Protein AF-A0A9P0GEW2-F1 (afdb_monomer)

Sequence (147 aa):
MLKNEEKLWNDESDMYLINEVIAKWKELQTFSKKKVFEKIAHNISNTFGKTITGTQADSKWKYLVSKYKNFKKTIASTGTGTIKWKYYEILNDFLFNKPEIIAPAICSSSKGLLINKCDDEEASGSQTVNTNLAFSPLVSSMTRKKR

Solvent-accessible surface area (backbone atoms only — not comparable to full-atom values): 9875 Å² total; per-residue (Å²): 135,82,80,78,72,81,60,92,74,45,74,66,56,50,50,49,50,52,55,53,49,60,74,40,42,68,53,53,74,75,46,63,51,66,61,54,27,35,53,51,14,48,52,52,18,69,76,70,76,42,95,52,48,23,69,56,45,48,52,51,50,52,48,52,55,51,50,48,54,52,52,52,51,50,37,69,74,64,77,71,57,80,87,80,54,90,62,46,63,65,50,45,49,58,71,66,56,60,78,82,76,77,72,82,77,80,86,81,77,88,70,79,85,82,78,84,80,84,86,80,87,83,83,86,87,86,83,87,81,89,78,89,84,89,84,86,89,81,89,88,86,85,89,86,83,86,132

InterPro domains:
  IPR044822 Myb/SANT-like DNA-binding domain 4 [PF13837] (9-93)

Foldseek 3Di:
DDPPPPDLDDPVLLVLLLVLCLVCVVVCVVDDQQVSLQVSQVVSCVVVVHRGGSVNSVVSVVVVLVVLVVLVVVCVVVVDDDPPDPCNVVCCCSVVVPPDDPDPDDDPPPPDDDDDDDDDDDDDDDDDDDDDDDDDDDDDDDDDDDD

Organism: NCBI:txid3402493

Structure (mmCIF, N/CA/C/O backbone):
data_AF-A0A9P0GEW2-F1
#
_entry.id   AF-A0A9P0GEW2-F1
#
loop_
_atom_site.group_PDB
_atom_site.id
_atom_site.type_symbol
_atom_site.label_atom_id
_atom_site.label_alt_id
_atom_site.label_comp_id
_atom_site.label_asym_id
_atom_site.label_entity_id
_atom_site.label_seq_id
_atom_site.pdbx_PDB_ins_code
_atom_site.Cartn_x
_atom_site.Cartn_y
_atom_site.Cartn_z
_atom_site.occupancy
_atom_site.B_iso_or_equiv
_atom_site.auth_seq_id
_atom_site.auth_comp_id
_atom_site.auth_asym_id
_atom_site.auth_atom_id
_atom_site.pdbx_PDB_model_num
ATOM 1 N N . MET A 1 1 ? 14.601 -26.705 13.875 1.00 35.34 1 MET A N 1
ATOM 2 C CA . MET A 1 1 ? 13.241 -26.162 13.675 1.00 35.34 1 MET A CA 1
ATOM 3 C C . MET A 1 1 ? 13.354 -24.648 13.608 1.00 35.34 1 MET A C 1
ATOM 5 O O . MET A 1 1 ? 13.605 -24.025 14.632 1.00 35.34 1 MET A O 1
ATOM 9 N N . LEU A 1 2 ? 13.322 -24.069 12.406 1.00 41.47 2 LEU A N 1
ATOM 10 C CA . LEU A 1 2 ? 13.397 -22.617 12.237 1.00 41.47 2 LEU A CA 1
ATOM 11 C C . LEU A 1 2 ? 12.067 -22.022 12.697 1.00 41.47 2 LEU A C 1
ATOM 13 O O . LEU A 1 2 ? 11.009 -22.446 12.237 1.00 41.47 2 LEU A O 1
ATOM 17 N N . LYS A 1 3 ? 12.132 -21.090 13.648 1.00 43.81 3 LYS A N 1
ATOM 18 C CA . LYS A 1 3 ? 10.982 -20.301 14.079 1.00 43.81 3 LYS A CA 1
ATOM 19 C C . LYS A 1 3 ? 10.467 -19.570 12.841 1.00 43.81 3 LYS A C 1
ATOM 21 O O . LYS A 1 3 ? 11.162 -18.707 12.313 1.00 43.81 3 LYS A O 1
ATOM 26 N N . ASN A 1 4 ? 9.287 -19.953 12.364 1.00 52.88 4 ASN A N 1
ATOM 27 C CA . ASN A 1 4 ? 8.518 -19.128 11.447 1.00 52.88 4 ASN A CA 1
ATOM 28 C C . ASN A 1 4 ? 8.147 -17.871 12.230 1.00 52.88 4 ASN A C 1
ATOM 30 O O . ASN A 1 4 ? 7.134 -17.840 12.921 1.00 52.88 4 ASN A O 1
ATOM 34 N N . GLU A 1 5 ? 9.024 -16.872 12.209 1.00 56.09 5 GLU A N 1
ATOM 35 C CA . GLU A 1 5 ? 8.669 -15.535 12.651 1.00 56.09 5 GLU A CA 1
ATOM 36 C C . GLU A 1 5 ? 7.472 -15.114 11.803 1.00 56.09 5 GLU A C 1
ATOM 38 O O . GLU A 1 5 ? 7.575 -15.009 10.578 1.00 56.09 5 GLU A O 1
ATOM 43 N N . GLU A 1 6 ? 6.312 -14.964 12.442 1.00 66.00 6 GLU A N 1
ATOM 44 C CA . GLU A 1 6 ? 5.084 -14.551 11.781 1.00 66.00 6 GLU A CA 1
ATOM 45 C C . GLU A 1 6 ? 5.278 -13.143 11.233 1.00 66.00 6 GLU A C 1
ATOM 47 O O . GLU A 1 6 ? 5.057 -12.125 11.892 1.00 66.00 6 GLU A O 1
ATOM 52 N N . LYS A 1 7 ? 5.753 -13.070 9.992 1.00 77.94 7 LYS A N 1
ATOM 53 C CA . LYS A 1 7 ? 5.918 -11.807 9.305 1.00 77.94 7 LYS A CA 1
ATOM 54 C C . LYS A 1 7 ? 4.537 -11.166 9.215 1.00 77.94 7 LYS A C 1
ATOM 56 O O . LYS A 1 7 ? 3.591 -11.753 8.680 1.00 77.94 7 LYS A O 1
ATOM 61 N N . LEU A 1 8 ? 4.415 -9.945 9.739 1.00 82.62 8 LEU A N 1
ATOM 62 C CA . LEU A 1 8 ? 3.154 -9.193 9.723 1.00 82.62 8 LEU A CA 1
ATOM 63 C C . LEU A 1 8 ? 2.557 -9.160 8.307 1.00 82.62 8 LEU A C 1
ATOM 65 O O . LEU A 1 8 ? 1.367 -9.393 8.110 1.00 82.62 8 LEU A O 1
ATOM 69 N N . TRP A 1 9 ? 3.430 -8.985 7.316 1.00 89.25 9 TRP A N 1
ATOM 70 C CA . TRP A 1 9 ? 3.090 -8.961 5.903 1.00 89.25 9 TRP A CA 1
ATOM 71 C C . TRP A 1 9 ?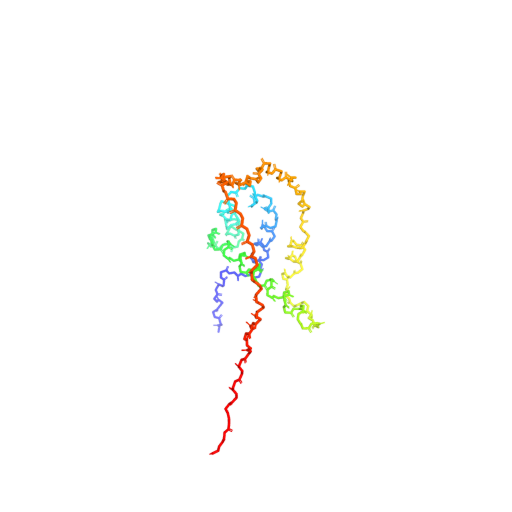 3.600 -10.210 5.187 1.00 89.25 9 TRP A C 1
ATOM 73 O O . TRP A 1 9 ? 4.811 -10.392 5.027 1.00 89.25 9 TRP A O 1
ATOM 83 N N . ASN A 1 10 ? 2.653 -11.015 4.720 1.00 91.88 10 ASN A N 1
ATOM 84 C CA . ASN A 1 10 ? 2.862 -12.118 3.795 1.00 91.88 10 ASN A CA 1
ATOM 85 C C . ASN A 1 10 ? 2.575 -11.673 2.364 1.00 91.88 10 ASN A C 1
ATOM 87 O O . ASN A 1 10 ? 1.961 -10.635 2.107 1.00 91.88 10 ASN A O 1
ATOM 91 N N . ASP A 1 11 ? 2.980 -12.518 1.431 1.00 92.00 11 ASP A N 1
ATOM 92 C CA . ASP A 1 11 ? 2.789 -12.293 0.009 1.00 92.00 11 ASP A CA 1
ATOM 93 C C . ASP A 1 11 ? 1.308 -12.172 -0.377 1.00 92.00 11 ASP A C 1
ATOM 95 O O . ASP A 1 11 ? 0.923 -11.265 -1.112 1.00 92.00 11 ASP A O 1
ATOM 99 N N . GLU A 1 12 ? 0.469 -13.024 0.203 1.00 92.62 12 GLU A N 1
ATOM 100 C CA . GLU A 1 12 ? -0.983 -13.001 0.020 1.00 92.62 12 GLU A CA 1
ATOM 101 C C . GLU A 1 12 ? -1.620 -11.746 0.624 1.00 92.62 12 GLU A C 1
ATOM 103 O O . GLU A 1 12 ? -2.449 -11.104 -0.016 1.00 92.62 12 GLU A O 1
ATOM 108 N N . SER A 1 13 ? -1.192 -11.335 1.824 1.00 93.19 13 SER A N 1
ATOM 109 C CA . SER A 1 13 ? -1.712 -10.117 2.459 1.00 93.19 13 SER A CA 1
ATOM 110 C C . SER A 1 13 ? -1.286 -8.845 1.724 1.00 93.19 13 SER A C 1
ATOM 112 O O . SER A 1 13 ? -2.052 -7.886 1.667 1.00 93.19 13 SER A O 1
ATOM 114 N N . ASP A 1 14 ? -0.087 -8.836 1.129 1.00 94.88 14 ASP A N 1
ATOM 115 C CA . ASP A 1 14 ? 0.386 -7.731 0.292 1.00 94.88 14 ASP A CA 1
ATOM 116 C C . ASP A 1 14 ? -0.446 -7.632 -0.993 1.00 94.88 14 ASP A C 1
ATOM 118 O O . ASP A 1 14 ? -0.875 -6.539 -1.358 1.00 94.88 14 ASP A O 1
ATOM 122 N N . MET A 1 15 ? -0.722 -8.764 -1.650 1.00 95.31 15 MET A N 1
ATOM 123 C CA . MET A 1 15 ? -1.609 -8.819 -2.819 1.00 95.31 15 MET A CA 1
ATOM 124 C C . MET A 1 15 ? -3.026 -8.368 -2.487 1.00 95.31 15 MET A C 1
ATOM 126 O O . MET A 1 15 ? -3.602 -7.558 -3.214 1.00 95.31 15 MET A O 1
ATOM 130 N N . TYR A 1 16 ? -3.575 -8.853 -1.373 1.00 96.00 16 TYR A N 1
ATOM 131 C CA . TYR A 1 16 ? -4.898 -8.457 -0.914 1.00 96.00 16 TYR A CA 1
ATOM 132 C C . TYR A 1 16 ? -4.958 -6.948 -0.663 1.00 96.00 16 TYR A C 1
ATOM 134 O O . TYR A 1 16 ? -5.874 -6.284 -1.142 1.00 96.00 16 TYR A O 1
ATOM 142 N N . LEU A 1 17 ? -3.955 -6.383 0.023 1.00 96.19 17 LEU A N 1
ATOM 143 C CA . LEU A 1 17 ? -3.856 -4.940 0.244 1.00 96.19 17 LEU A CA 1
ATOM 144 C C . LEU A 1 17 ? -3.857 -4.170 -1.083 1.00 96.19 17 LEU A C 1
ATOM 146 O O . LEU A 1 17 ? -4.586 -3.188 -1.204 1.00 96.19 17 LEU A O 1
ATOM 150 N N . ILE A 1 18 ? -3.059 -4.601 -2.065 1.00 96.31 18 ILE A N 1
ATOM 151 C CA . ILE A 1 18 ? -2.980 -3.945 -3.378 1.00 96.31 18 ILE A CA 1
ATOM 152 C C . ILE A 1 18 ? -4.352 -3.941 -4.053 1.00 96.31 18 ILE A C 1
ATOM 154 O O . ILE A 1 18 ? -4.851 -2.873 -4.402 1.00 96.31 18 ILE A O 1
ATOM 158 N N . ASN A 1 19 ? -4.983 -5.107 -4.185 1.00 95.81 19 ASN A N 1
ATOM 159 C CA . ASN A 1 19 ? -6.282 -5.233 -4.848 1.00 95.81 19 ASN A CA 1
ATOM 160 C C . ASN A 1 19 ? -7.356 -4.392 -4.158 1.00 95.81 19 ASN A C 1
ATOM 162 O O . ASN A 1 19 ? -8.166 -3.738 -4.812 1.00 95.81 19 ASN A O 1
ATOM 166 N N . GLU A 1 20 ? -7.331 -4.363 -2.830 1.00 95.56 20 GLU A N 1
ATOM 167 C CA . GLU A 1 20 ? -8.361 -3.697 -2.053 1.00 95.56 20 GLU A CA 1
ATOM 168 C C . GLU A 1 20 ? -8.206 -2.165 -2.052 1.00 95.56 20 GLU A C 1
ATOM 170 O O . GLU A 1 20 ? -9.195 -1.426 -2.058 1.00 95.56 20 GLU A O 1
ATOM 175 N N . VAL A 1 21 ? -6.966 -1.666 -2.128 1.00 95.50 21 VAL A N 1
ATOM 176 C CA . VAL A 1 21 ? -6.677 -0.245 -2.380 1.00 95.50 21 VAL A CA 1
ATOM 177 C C . VAL A 1 21 ? -7.111 0.163 -3.789 1.00 95.50 21 VAL A C 1
ATOM 179 O O . VAL A 1 21 ? -7.678 1.244 -3.956 1.00 95.50 21 VAL A O 1
ATOM 182 N N . ILE A 1 22 ? -6.877 -0.689 -4.792 1.00 93.69 22 ILE A N 1
ATOM 183 C CA . ILE A 1 22 ? -7.292 -0.441 -6.180 1.00 93.69 22 ILE A CA 1
ATOM 184 C C . ILE A 1 22 ? -8.820 -0.360 -6.273 1.00 93.69 22 ILE A C 1
ATOM 186 O O . ILE A 1 22 ? -9.350 0.609 -6.818 1.00 93.69 22 ILE A O 1
ATOM 190 N N . ALA A 1 23 ? -9.533 -1.319 -5.676 1.00 93.69 23 ALA A N 1
ATOM 191 C CA . ALA A 1 23 ? -10.995 -1.344 -5.657 1.00 93.69 23 ALA A CA 1
ATOM 192 C C . ALA A 1 23 ? -11.589 -0.083 -5.006 1.00 93.69 23 ALA A C 1
ATOM 194 O O . ALA A 1 23 ? -12.555 0.493 -5.508 1.00 93.69 23 ALA A O 1
ATOM 195 N N . LYS A 1 24 ? -10.970 0.397 -3.920 1.00 93.69 24 LYS A N 1
ATOM 196 C CA . LYS A 1 24 ? -11.405 1.594 -3.182 1.00 93.69 24 LYS A CA 1
ATOM 197 C C . LYS A 1 24 ? -10.711 2.878 -3.632 1.00 93.69 24 LYS A C 1
ATOM 199 O O . LYS A 1 24 ? -10.785 3.893 -2.939 1.00 93.69 24 LYS A O 1
ATOM 204 N N . TRP A 1 25 ? -10.058 2.889 -4.795 1.00 92.12 25 TRP A N 1
ATOM 205 C CA . TRP A 1 25 ? -9.291 4.055 -5.233 1.00 92.12 25 TRP A CA 1
ATOM 206 C C . TRP A 1 25 ? -10.150 5.309 -5.385 1.00 92.12 25 TRP A C 1
ATOM 208 O O . TRP A 1 25 ? -9.734 6.390 -4.973 1.00 92.12 25 TRP A O 1
ATOM 218 N N . LYS A 1 26 ? -11.372 5.166 -5.915 1.00 89.81 26 LYS A N 1
ATOM 219 C CA . LYS A 1 26 ? -12.330 6.277 -6.024 1.00 89.81 26 LYS A CA 1
ATOM 220 C C . LYS A 1 26 ? -12.675 6.845 -4.644 1.00 89.81 26 LYS A C 1
ATOM 222 O O . LYS A 1 26 ? -12.614 8.055 -4.459 1.00 89.81 26 LYS A O 1
ATOM 227 N N . GLU A 1 27 ? -12.926 5.975 -3.665 1.00 90.88 27 GLU A N 1
ATOM 228 C CA . GLU A 1 27 ? -13.187 6.378 -2.278 1.00 90.88 27 GLU A CA 1
ATOM 229 C C . GLU A 1 27 ? -11.981 7.091 -1.646 1.00 90.88 27 GLU A C 1
ATOM 231 O O . GLU A 1 27 ? -12.153 8.042 -0.890 1.00 90.88 27 GLU A O 1
ATOM 236 N N . LEU A 1 28 ? -10.753 6.678 -1.979 1.00 89.81 28 LEU A N 1
ATOM 237 C CA . LEU A 1 28 ? -9.525 7.343 -1.525 1.00 89.81 28 LEU A CA 1
ATOM 238 C C . LEU A 1 28 ? -9.338 8.753 -2.102 1.00 89.81 28 LEU A C 1
ATOM 240 O O . LEU A 1 28 ? -8.601 9.542 -1.504 1.00 89.81 28 LEU A O 1
ATOM 244 N N . GLN A 1 29 ? -9.957 9.063 -3.247 1.00 88.06 29 GLN A N 1
ATOM 245 C CA . GLN A 1 29 ? -9.944 10.411 -3.825 1.00 88.06 29 GLN A CA 1
ATOM 246 C C . GLN A 1 29 ? -11.041 11.304 -3.235 1.00 88.06 29 GLN A C 1
ATOM 248 O O . GLN A 1 29 ? -10.825 12.504 -3.088 1.00 88.06 29 GLN A O 1
ATOM 253 N N . THR A 1 30 ? -12.203 10.740 -2.896 1.00 89.94 30 THR A N 1
ATOM 254 C CA . THR A 1 30 ? -13.371 11.510 -2.439 1.00 89.94 30 THR A CA 1
ATOM 255 C C . THR A 1 30 ? -13.465 11.648 -0.919 1.00 89.94 30 THR A C 1
ATOM 257 O O . THR A 1 30 ? -13.969 12.654 -0.429 1.00 89.94 30 THR A O 1
ATOM 260 N N . PHE A 1 31 ? -13.000 10.655 -0.156 1.00 89.12 31 PHE A N 1
ATOM 261 C CA . PHE A 1 31 ? -13.140 10.598 1.302 1.00 89.12 31 PHE A CA 1
ATOM 262 C C . PHE A 1 31 ? -11.803 10.735 2.042 1.00 89.12 31 PHE A C 1
ATOM 264 O O . PHE A 1 31 ? -10.713 10.743 1.471 1.00 89.12 31 PHE A O 1
ATOM 271 N N . SER A 1 32 ? -11.883 10.820 3.374 1.00 91.81 32 SER A N 1
ATOM 272 C CA . SER A 1 32 ? -10.699 10.830 4.235 1.00 91.81 32 SER A CA 1
ATOM 273 C C . SER A 1 32 ? -9.925 9.515 4.122 1.00 91.81 32 SER A C 1
ATOM 275 O O . SER A 1 32 ? -10.410 8.461 4.542 1.00 91.81 32 SER A O 1
ATOM 277 N N . LYS A 1 33 ? -8.679 9.598 3.635 1.00 91.88 33 LYS A N 1
ATOM 278 C CA . LYS A 1 33 ? -7.755 8.458 3.490 1.00 91.88 33 LYS A CA 1
ATOM 279 C C . LYS A 1 33 ? -7.663 7.612 4.757 1.00 91.88 33 LYS A C 1
ATOM 281 O O . LYS A 1 33 ? -7.675 6.391 4.666 1.00 91.88 33 LYS A O 1
ATOM 286 N N . LYS A 1 34 ? -7.632 8.250 5.934 1.00 94.31 34 LYS A N 1
ATOM 287 C CA . LYS A 1 34 ? -7.561 7.561 7.231 1.00 94.31 34 LYS A CA 1
ATOM 288 C C . LYS A 1 34 ? -8.697 6.544 7.393 1.00 94.31 34 LYS A C 1
ATOM 290 O O . LYS A 1 34 ? -8.421 5.383 7.662 1.00 94.31 34 LYS A O 1
ATOM 295 N N . LYS A 1 35 ? -9.945 6.959 7.145 1.00 95.25 35 LYS A N 1
ATOM 296 C CA . LYS A 1 35 ? -11.128 6.092 7.277 1.00 95.25 35 LYS A CA 1
ATOM 297 C C . LYS A 1 35 ? -11.112 4.941 6.273 1.00 95.25 35 LYS A C 1
ATOM 299 O O . LYS A 1 35 ? -11.456 3.813 6.610 1.00 95.25 35 LYS A O 1
ATOM 304 N N . VAL A 1 36 ? -10.695 5.219 5.038 1.00 96.31 36 VAL A N 1
ATOM 305 C CA . VAL A 1 36 ? -10.624 4.184 3.998 1.00 96.31 36 VAL A CA 1
ATOM 306 C C . VAL A 1 36 ? -9.558 3.144 4.351 1.00 96.31 36 VAL A C 1
ATOM 308 O O . VAL A 1 36 ? -9.830 1.949 4.287 1.00 96.31 36 VAL A O 1
ATOM 311 N N . PHE A 1 37 ? -8.379 3.571 4.810 1.00 96.94 37 PHE A N 1
ATOM 312 C CA . PHE A 1 37 ? -7.330 2.648 5.247 1.00 96.94 37 PHE A CA 1
ATOM 313 C C . PHE A 1 37 ? -7.680 1.892 6.532 1.00 96.94 37 PHE A C 1
ATOM 315 O O . PHE A 1 37 ? -7.297 0.734 6.654 1.00 96.94 37 PHE A O 1
ATOM 322 N N . GLU A 1 38 ? -8.437 2.481 7.461 1.00 96.75 38 GLU A N 1
ATOM 323 C CA . GLU A 1 38 ? -8.995 1.756 8.614 1.00 96.75 38 GLU A CA 1
ATOM 324 C C . GLU A 1 38 ? -9.922 0.620 8.162 1.00 96.75 38 GLU A C 1
ATOM 326 O O . GLU A 1 38 ? -9.771 -0.511 8.620 1.00 96.75 38 GLU A O 1
ATOM 331 N N . LYS A 1 39 ? -10.813 0.882 7.198 1.00 96.25 39 LYS A N 1
ATOM 332 C CA . LYS A 1 39 ? -11.696 -0.143 6.617 1.00 96.25 39 LYS A CA 1
ATOM 333 C C . LYS A 1 39 ? -10.907 -1.247 5.906 1.00 96.25 39 LYS A C 1
ATOM 335 O O . LYS A 1 39 ? -11.199 -2.425 6.084 1.00 96.25 39 LYS A O 1
ATOM 340 N N . ILE A 1 40 ? -9.889 -0.880 5.125 1.00 96.50 40 ILE A N 1
ATOM 341 C CA . ILE A 1 40 ? -9.007 -1.846 4.450 1.00 96.50 40 ILE A CA 1
ATOM 342 C C . ILE A 1 40 ? -8.260 -2.703 5.479 1.00 96.50 40 ILE A C 1
ATOM 344 O O . ILE A 1 40 ? -8.217 -3.923 5.344 1.00 96.50 40 ILE A O 1
ATOM 348 N N . ALA A 1 41 ? -7.704 -2.087 6.521 1.00 96.38 41 ALA A N 1
ATOM 349 C CA . ALA A 1 41 ? -6.968 -2.793 7.562 1.00 96.38 41 ALA A CA 1
ATOM 350 C C . ALA A 1 41 ? -7.861 -3.751 8.360 1.00 96.38 41 ALA A C 1
ATOM 352 O O . ALA A 1 41 ? -7.445 -4.875 8.631 1.00 96.38 41 ALA A O 1
ATOM 353 N N . HIS A 1 42 ? -9.100 -3.353 8.663 1.00 96.44 42 HIS A N 1
ATOM 354 C CA . HIS A 1 42 ? -10.098 -4.231 9.274 1.00 96.44 42 HIS A CA 1
ATOM 355 C C . HIS A 1 42 ? -10.404 -5.447 8.386 1.00 96.44 42 HIS A C 1
ATOM 357 O O . HIS A 1 42 ? -10.394 -6.577 8.867 1.00 96.44 42 HIS A O 1
ATOM 363 N N . ASN A 1 43 ? -10.589 -5.241 7.077 1.00 95.81 43 ASN A N 1
ATOM 364 C CA . ASN A 1 43 ? -10.815 -6.344 6.141 1.00 95.81 43 ASN A CA 1
ATOM 365 C C . ASN A 1 43 ? -9.630 -7.320 6.119 1.00 95.81 43 ASN A C 1
ATOM 367 O O . ASN A 1 43 ? -9.831 -8.518 6.265 1.00 95.81 43 ASN A O 1
ATOM 371 N N . ILE A 1 44 ? -8.397 -6.817 5.994 1.00 94.62 44 ILE A N 1
ATOM 372 C CA . ILE A 1 44 ? -7.195 -7.668 6.003 1.00 94.62 44 ILE A CA 1
ATOM 373 C C . ILE A 1 44 ? -7.082 -8.423 7.332 1.00 94.62 44 ILE A C 1
ATOM 375 O O . ILE A 1 44 ? -6.764 -9.610 7.344 1.00 94.62 44 ILE A O 1
ATOM 379 N N . SER A 1 45 ? -7.364 -7.747 8.446 1.00 94.62 45 SER A N 1
ATOM 380 C CA . SER A 1 45 ? -7.290 -8.347 9.777 1.00 94.62 45 SER A CA 1
ATOM 381 C C . SER A 1 45 ? -8.233 -9.541 9.916 1.00 94.62 45 SER A C 1
ATOM 383 O O . SER A 1 45 ? -7.815 -10.605 10.369 1.00 94.62 45 SER A O 1
ATOM 385 N N . ASN A 1 46 ? -9.469 -9.397 9.431 1.00 94.94 46 ASN A N 1
ATOM 386 C CA . ASN A 1 46 ? -10.472 -10.459 9.457 1.00 94.94 46 ASN A CA 1
ATOM 387 C C . ASN A 1 46 ? -10.124 -11.623 8.523 1.00 94.94 46 ASN A C 1
ATOM 389 O O . ASN A 1 46 ? -10.344 -12.774 8.884 1.00 94.94 46 ASN A O 1
ATOM 393 N N . THR A 1 47 ? -9.568 -11.345 7.342 1.00 94.25 47 THR A N 1
ATOM 394 C CA . THR A 1 47 ? -9.240 -12.388 6.359 1.00 94.25 47 THR A CA 1
ATOM 395 C C . THR A 1 47 ? -8.029 -13.225 6.775 1.00 94.25 47 THR A C 1
ATOM 397 O O . THR A 1 47 ? -8.016 -14.432 6.561 1.00 94.25 47 THR A O 1
ATOM 400 N N . PHE A 1 48 ? -7.004 -12.598 7.361 1.00 91.44 48 PHE A N 1
ATOM 401 C CA . PHE A 1 48 ? -5.728 -13.259 7.672 1.00 91.44 48 PHE A CA 1
ATOM 402 C C . PHE A 1 48 ? -5.531 -13.563 9.164 1.00 91.44 48 PHE A C 1
ATOM 404 O O . PHE A 1 48 ? -4.483 -14.089 9.532 1.00 91.44 48 PHE A O 1
ATOM 411 N N . GLY A 1 49 ? -6.493 -13.211 10.024 1.00 90.56 49 GLY A N 1
ATOM 412 C CA . GLY A 1 49 ? -6.407 -13.427 11.472 1.00 90.56 49 GLY A CA 1
ATOM 413 C C . GLY A 1 49 ? -5.296 -12.621 12.156 1.00 90.56 49 GLY A C 1
ATOM 414 O O . GLY A 1 49 ? -4.767 -13.050 13.177 1.00 90.56 49 GLY A O 1
ATOM 415 N N . LYS A 1 50 ? -4.905 -11.472 11.587 1.00 88.00 50 LYS A N 1
ATOM 416 C CA . LYS A 1 50 ? -3.827 -10.605 12.102 1.00 88.00 50 LYS A CA 1
ATOM 417 C C . LYS A 1 50 ? -4.396 -9.286 12.596 1.00 88.00 50 LYS A C 1
ATOM 419 O O . LYS A 1 50 ? -5.366 -8.800 12.040 1.00 88.00 50 LYS A O 1
ATOM 424 N N . THR A 1 51 ? -3.745 -8.635 13.552 1.00 92.50 51 THR A N 1
ATOM 425 C CA . THR A 1 51 ? -4.143 -7.283 13.973 1.00 92.50 51 THR A CA 1
ATOM 426 C C . THR A 1 51 ? -3.369 -6.243 13.173 1.00 92.50 51 THR A C 1
ATOM 428 O O . THR A 1 51 ? -2.198 -5.988 13.453 1.00 92.50 51 THR A O 1
ATOM 431 N N . ILE A 1 52 ? -4.014 -5.642 12.170 1.00 93.56 52 ILE A N 1
ATOM 432 C CA . ILE A 1 52 ? -3.421 -4.587 11.339 1.00 93.56 52 ILE A CA 1
ATOM 433 C C . ILE A 1 52 ? -4.194 -3.285 11.530 1.00 93.56 52 ILE A C 1
ATOM 435 O O . ILE A 1 52 ? -5.420 -3.248 11.455 1.00 93.56 52 ILE A O 1
ATOM 439 N N . THR A 1 53 ? -3.472 -2.188 11.745 1.00 96.25 53 THR A N 1
ATOM 440 C CA . THR A 1 53 ? -4.063 -0.850 11.857 1.00 96.25 53 THR A CA 1
ATOM 441 C C . THR A 1 53 ? -4.095 -0.126 10.510 1.00 96.25 53 THR A C 1
ATOM 443 O O . THR A 1 53 ? -3.279 -0.376 9.618 1.00 96.25 53 THR A O 1
ATOM 446 N N . GLY A 1 54 ? -5.002 0.846 10.360 1.00 95.81 54 GLY A N 1
ATOM 447 C CA . GLY A 1 54 ? -5.081 1.666 9.143 1.00 95.81 54 GLY A CA 1
ATO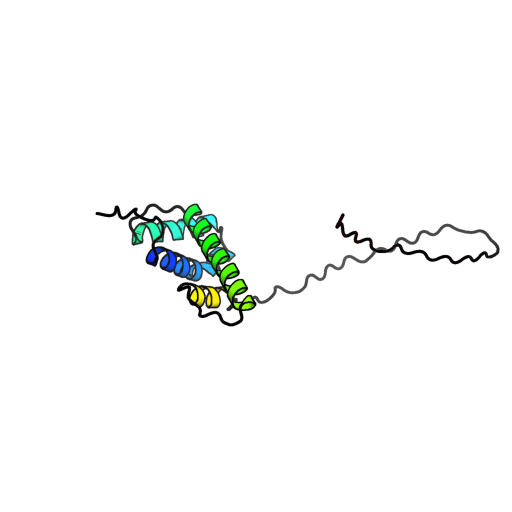M 448 C C . GLY A 1 54 ? -3.766 2.380 8.805 1.00 95.81 54 GLY A C 1
ATOM 449 O O . GLY A 1 54 ? -3.381 2.463 7.640 1.00 95.81 54 GLY A O 1
ATOM 450 N N . THR A 1 55 ? -3.015 2.828 9.815 1.00 96.25 55 THR A N 1
ATOM 451 C CA . THR A 1 55 ? -1.700 3.462 9.622 1.00 96.25 55 THR A CA 1
ATOM 452 C C . THR A 1 55 ? -0.641 2.485 9.111 1.00 96.25 55 THR A C 1
ATOM 454 O O . THR A 1 55 ? 0.196 2.869 8.290 1.00 96.25 55 THR A O 1
ATOM 457 N N . GLN A 1 56 ? -0.680 1.222 9.545 1.00 95.38 56 GLN A N 1
ATOM 458 C CA . GLN A 1 56 ? 0.202 0.172 9.034 1.00 95.38 56 GLN A CA 1
ATOM 459 C C . GLN A 1 56 ? -0.128 -0.163 7.576 1.00 95.38 56 GLN A C 1
ATOM 461 O O . GLN A 1 56 ? 0.790 -0.269 6.763 1.00 95.38 56 GLN A O 1
ATOM 466 N N . ALA A 1 57 ? -1.416 -0.259 7.228 1.00 96.31 57 ALA A N 1
ATOM 467 C CA . ALA A 1 57 ? -1.860 -0.486 5.853 1.00 96.31 57 ALA A CA 1
ATOM 468 C C . ALA A 1 57 ? -1.453 0.665 4.912 1.00 96.31 57 ALA A C 1
ATOM 470 O O . ALA A 1 57 ? -0.891 0.413 3.846 1.00 96.31 57 ALA A O 1
ATOM 471 N N . ASP A 1 58 ? -1.639 1.926 5.322 1.00 96.69 58 ASP A N 1
ATOM 472 C CA . ASP A 1 58 ? -1.204 3.100 4.546 1.00 96.69 58 ASP A CA 1
ATOM 473 C C . ASP A 1 58 ? 0.325 3.138 4.371 1.00 96.69 58 ASP A C 1
ATOM 475 O O . ASP A 1 58 ? 0.843 3.306 3.264 1.00 96.69 58 ASP A O 1
ATOM 479 N N . SER A 1 59 ? 1.078 2.908 5.450 1.00 96.50 59 SER A N 1
ATOM 480 C CA . SER A 1 59 ? 2.546 2.862 5.394 1.00 96.50 59 SER A CA 1
ATOM 481 C C . SER A 1 59 ? 3.038 1.759 4.459 1.00 96.50 59 SER A C 1
ATOM 483 O O . SER A 1 59 ? 3.957 1.971 3.661 1.00 96.50 59 SER A O 1
ATOM 485 N N . LYS A 1 60 ? 2.395 0.588 4.507 1.00 95.69 60 LYS A N 1
ATOM 486 C CA . LYS A 1 60 ? 2.715 -0.530 3.625 1.00 95.69 60 LYS A CA 1
ATOM 487 C C . LYS A 1 60 ? 2.396 -0.205 2.166 1.00 95.69 60 LYS A C 1
ATOM 489 O O . LYS A 1 60 ? 3.228 -0.467 1.298 1.00 95.69 60 LYS A O 1
ATOM 494 N N . TRP A 1 61 ? 1.252 0.420 1.894 1.00 96.38 61 TRP A N 1
ATOM 495 C CA . TRP A 1 61 ? 0.894 0.883 0.555 1.00 96.38 61 TRP A CA 1
ATOM 496 C C . TRP A 1 61 ? 1.924 1.879 0.002 1.00 96.38 61 TRP A C 1
ATOM 498 O O . TRP A 1 61 ? 2.438 1.699 -1.103 1.00 96.38 61 TRP A O 1
ATOM 508 N N . LYS A 1 62 ? 2.320 2.883 0.795 1.00 95.44 62 LYS A N 1
A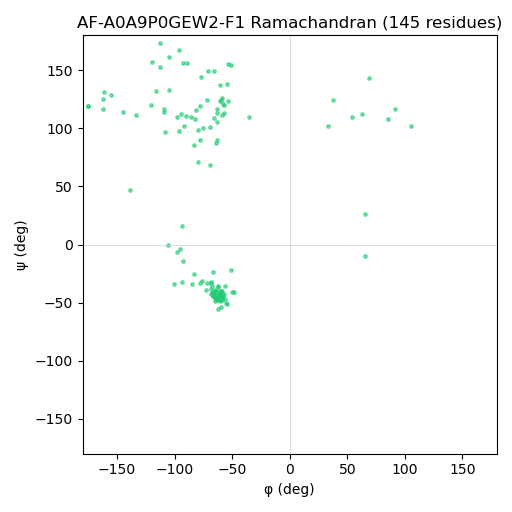TOM 509 C CA . LYS A 1 62 ? 3.375 3.845 0.428 1.00 95.44 62 LYS A CA 1
ATOM 510 C C . LYS A 1 62 ? 4.698 3.154 0.107 1.00 95.44 62 LYS A C 1
ATOM 512 O O . LYS A 1 62 ? 5.351 3.509 -0.876 1.00 95.44 62 LYS A O 1
ATOM 517 N N . TYR A 1 63 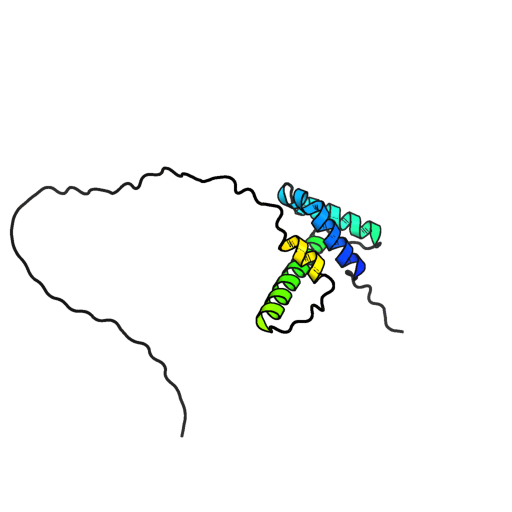? 5.080 2.155 0.903 1.00 95.69 63 TYR A N 1
ATOM 518 C CA . TYR A 1 63 ? 6.265 1.343 0.639 1.00 95.69 63 TYR A CA 1
ATOM 519 C C . TYR A 1 63 ? 6.167 0.611 -0.707 1.00 95.69 63 TYR A C 1
ATOM 521 O O . TYR A 1 63 ? 7.105 0.683 -1.500 1.00 95.69 63 TYR A O 1
ATOM 529 N N . LEU A 1 64 ? 5.036 -0.040 -0.999 1.00 95.38 64 LEU A N 1
ATOM 530 C CA . LEU A 1 64 ? 4.816 -0.756 -2.261 1.00 95.38 64 LEU A CA 1
ATOM 531 C C . LEU A 1 64 ? 4.900 0.188 -3.468 1.00 95.38 64 LEU A C 1
ATOM 533 O O . LEU A 1 64 ? 5.617 -0.100 -4.424 1.00 95.38 64 LEU A O 1
ATOM 537 N N . VAL A 1 65 ? 4.264 1.359 -3.393 1.00 94.62 65 VAL A N 1
ATOM 538 C CA . VAL A 1 65 ? 4.331 2.382 -4.449 1.00 94.62 65 VAL A CA 1
ATOM 539 C C . VAL A 1 65 ? 5.753 2.929 -4.622 1.00 94.62 65 VAL A C 1
ATOM 541 O O . VAL A 1 65 ? 6.208 3.147 -5.745 1.00 94.62 65 VAL A O 1
ATOM 544 N N . SER A 1 66 ? 6.485 3.155 -3.531 1.00 94.50 66 SER A N 1
ATOM 545 C CA . SER A 1 66 ? 7.879 3.611 -3.595 1.00 94.50 66 SER A CA 1
ATOM 546 C C . SER A 1 66 ? 8.786 2.556 -4.238 1.00 94.50 66 SER A C 1
ATOM 548 O O . SER A 1 66 ? 9.544 2.853 -5.164 1.00 94.50 66 SER A O 1
ATOM 550 N N . LYS A 1 67 ? 8.643 1.294 -3.817 1.00 93.38 67 LYS A N 1
ATOM 551 C CA . LYS A 1 67 ? 9.371 0.152 -4.379 1.00 93.38 67 LYS A CA 1
ATOM 552 C C . LYS A 1 67 ? 9.094 -0.008 -5.869 1.00 93.38 67 LYS A C 1
ATOM 554 O O . LYS A 1 67 ? 10.037 -0.170 -6.638 1.00 93.38 67 LYS A O 1
ATOM 559 N N . TYR A 1 68 ? 7.833 0.127 -6.274 1.00 93.31 68 TYR A N 1
ATOM 560 C CA . TYR A 1 68 ? 7.430 0.152 -7.674 1.00 93.31 68 TYR A CA 1
ATOM 561 C C . TYR A 1 68 ? 8.181 1.228 -8.472 1.00 93.31 68 TYR A C 1
ATOM 563 O O . TYR A 1 68 ? 8.787 0.930 -9.501 1.00 93.31 68 TYR A O 1
ATOM 571 N N . LYS A 1 69 ? 8.198 2.476 -7.982 1.00 91.75 69 LYS A N 1
ATOM 572 C CA . LYS A 1 69 ? 8.875 3.594 -8.660 1.00 91.75 69 LYS A CA 1
ATOM 573 C C . LYS A 1 69 ? 10.370 3.338 -8.821 1.00 91.75 69 LYS A C 1
ATOM 575 O O . LYS A 1 69 ? 10.919 3.602 -9.887 1.00 91.75 69 LYS A O 1
ATOM 580 N N . ASN A 1 70 ? 11.020 2.815 -7.783 1.00 90.38 70 ASN A N 1
ATOM 581 C CA . ASN A 1 70 ? 12.439 2.470 -7.837 1.00 90.38 70 ASN A CA 1
ATOM 582 C C . ASN A 1 70 ? 12.696 1.354 -8.849 1.00 90.38 70 ASN A C 1
ATOM 584 O O . ASN A 1 70 ? 13.573 1.491 -9.693 1.00 90.38 70 ASN A O 1
ATOM 588 N N . PHE A 1 71 ? 11.876 0.303 -8.829 1.00 88.62 71 PHE A N 1
ATOM 589 C CA . PHE A 1 71 ? 11.994 -0.808 -9.768 1.00 88.62 71 PHE A CA 1
ATOM 590 C C . PHE A 1 71 ? 11.811 -0.349 -11.222 1.00 88.62 71 PHE A C 1
ATOM 592 O O . PHE A 1 71 ? 12.609 -0.703 -12.086 1.00 88.62 71 PHE A O 1
ATOM 599 N N . LYS A 1 72 ? 10.825 0.521 -11.487 1.00 88.81 72 LYS A N 1
ATOM 600 C CA . LYS A 1 72 ? 10.608 1.124 -12.811 1.00 88.81 72 LYS A CA 1
ATOM 601 C C . LYS A 1 72 ? 11.814 1.941 -13.281 1.00 88.81 72 LYS A C 1
ATOM 603 O O . LYS A 1 72 ? 12.209 1.816 -14.436 1.00 88.81 72 LYS A O 1
ATOM 608 N N . LYS A 1 73 ? 12.416 2.744 -12.395 1.00 88.69 73 LYS A N 1
ATOM 609 C CA . LYS A 1 73 ? 13.637 3.507 -12.704 1.00 88.69 73 LYS A CA 1
ATOM 610 C C . LYS A 1 73 ? 14.801 2.586 -13.063 1.00 88.69 73 LYS A C 1
ATOM 612 O O . LYS A 1 73 ? 15.472 2.840 -14.053 1.00 88.69 73 LYS A O 1
ATOM 617 N N . THR A 1 74 ? 15.007 1.515 -12.297 1.00 86.69 74 THR A N 1
ATOM 618 C CA . THR A 1 74 ? 16.078 0.544 -12.560 1.00 86.69 74 THR A CA 1
ATOM 619 C C . THR A 1 74 ? 15.888 -0.163 -13.902 1.00 86.69 74 THR A C 1
ATOM 621 O O . THR A 1 74 ? 16.839 -0.272 -14.670 1.00 86.69 74 THR A O 1
ATOM 624 N N . ILE A 1 75 ? 14.663 -0.592 -14.230 1.00 85.94 75 ILE A N 1
ATOM 625 C CA . ILE A 1 75 ? 14.366 -1.184 -15.546 1.00 85.94 75 ILE A CA 1
ATOM 626 C C . ILE A 1 75 ? 14.691 -0.190 -16.666 1.00 85.94 75 ILE A C 1
ATOM 628 O O . ILE A 1 75 ? 15.368 -0.556 -17.625 1.00 85.94 75 ILE A O 1
ATOM 632 N N . ALA A 1 76 ? 14.261 1.068 -16.522 1.00 85.19 76 ALA A N 1
ATOM 633 C CA . ALA A 1 76 ? 14.518 2.109 -17.513 1.00 85.19 76 ALA A CA 1
ATOM 634 C C . ALA A 1 76 ? 16.019 2.403 -17.694 1.00 85.19 76 ALA A C 1
ATOM 636 O O . ALA A 1 76 ? 16.452 2.647 -18.814 1.00 85.19 76 ALA A O 1
ATOM 637 N N . SER A 1 77 ? 16.822 2.355 -16.623 1.00 85.50 77 SER A N 1
ATOM 638 C CA . SER A 1 77 ? 18.266 2.621 -16.697 1.00 85.50 77 SER A CA 1
ATOM 639 C C . SER A 1 77 ? 19.089 1.460 -17.252 1.00 85.50 77 SER A C 1
ATOM 641 O O . SER A 1 77 ? 20.119 1.687 -17.875 1.00 85.50 77 SER A O 1
ATOM 643 N N . THR A 1 78 ? 18.686 0.215 -16.987 1.00 81.81 78 THR A N 1
ATOM 644 C CA . THR A 1 78 ? 19.501 -0.972 -17.301 1.00 81.81 78 THR A CA 1
ATOM 645 C C . THR A 1 78 ? 19.181 -1.558 -18.683 1.00 81.81 78 THR A C 1
ATOM 647 O O . THR A 1 78 ? 19.936 -2.390 -19.178 1.00 81.81 78 THR A O 1
ATOM 650 N N . GLY A 1 79 ? 18.071 -1.159 -19.320 1.00 69.38 79 GLY A N 1
ATOM 651 C CA . GLY A 1 79 ? 17.706 -1.539 -20.698 1.00 69.38 79 GLY A CA 1
ATOM 652 C C . GLY A 1 79 ? 17.401 -3.029 -20.929 1.00 69.38 79 GLY A C 1
ATOM 653 O O . GLY A 1 79 ? 16.878 -3.392 -21.974 1.00 69.38 79 GLY A O 1
ATOM 654 N N . THR A 1 80 ? 17.682 -3.889 -19.945 1.00 64.75 80 THR A N 1
ATOM 655 C CA . THR A 1 80 ? 17.634 -5.358 -20.052 1.00 64.75 80 THR A CA 1
ATOM 656 C C . THR A 1 80 ? 17.016 -5.965 -18.787 1.00 64.75 80 THR A C 1
ATOM 658 O O . THR A 1 80 ? 17.571 -6.850 -18.139 1.00 64.75 80 THR A O 1
ATOM 661 N N . GLY A 1 81 ? 15.893 -5.408 -18.335 1.00 61.62 81 GLY A N 1
ATOM 662 C CA . GLY A 1 81 ? 15.268 -5.803 -17.076 1.00 61.62 81 GLY A CA 1
ATOM 663 C C . GLY A 1 81 ? 14.150 -6.818 -17.273 1.00 61.62 81 GLY A C 1
ATOM 664 O O . GLY A 1 81 ? 13.016 -6.416 -17.505 1.00 61.62 81 GLY A O 1
ATOM 665 N N . THR A 1 82 ? 14.417 -8.117 -17.094 1.00 66.50 82 THR A N 1
ATOM 666 C CA . THR A 1 82 ? 13.338 -9.080 -16.792 1.00 66.50 82 THR A CA 1
ATOM 667 C C . THR A 1 82 ? 12.555 -8.581 -15.578 1.00 66.50 82 THR A C 1
ATOM 669 O O . THR A 1 82 ? 13.142 -8.351 -14.514 1.00 66.50 82 THR A O 1
ATOM 672 N N . ILE A 1 83 ? 11.242 -8.412 -15.726 1.00 68.94 83 ILE A N 1
ATOM 673 C CA . ILE A 1 83 ? 10.351 -8.005 -14.640 1.00 68.94 83 ILE A CA 1
ATOM 674 C C . ILE A 1 83 ? 10.265 -9.173 -13.652 1.00 68.94 83 ILE A C 1
ATOM 676 O O . ILE A 1 83 ? 9.591 -10.164 -13.891 1.00 68.94 83 ILE A O 1
ATOM 680 N N . LYS A 1 84 ? 10.997 -9.078 -12.538 1.00 79.25 84 LYS A N 1
ATOM 681 C CA . LYS A 1 84 ? 11.044 -10.129 -11.502 1.00 79.25 84 LYS A CA 1
ATOM 682 C C . LYS A 1 84 ? 10.114 -9.872 -10.320 1.00 79.25 84 LYS A C 1
ATOM 684 O O . LYS A 1 84 ? 10.020 -10.699 -9.416 1.00 79.25 84 LYS A O 1
ATOM 689 N N . TRP A 1 85 ? 9.470 -8.709 -10.262 1.00 88.75 85 TRP A N 1
ATOM 690 C CA . TRP A 1 85 ? 8.641 -8.357 -9.119 1.00 88.75 85 TRP A CA 1
ATOM 691 C C . TRP A 1 85 ? 7.172 -8.645 -9.410 1.00 88.75 85 TRP A C 1
ATOM 693 O O . TRP A 1 85 ? 6.533 -7.930 -10.165 1.00 88.75 85 TRP A O 1
ATOM 703 N N . LYS A 1 86 ? 6.633 -9.668 -8.750 1.00 90.44 86 LYS A N 1
ATOM 704 C CA . LYS A 1 86 ? 5.245 -10.154 -8.870 1.00 90.44 86 LYS A CA 1
ATOM 705 C C . LYS A 1 86 ? 4.128 -9.109 -8.728 1.00 90.44 86 LYS A C 1
ATOM 707 O O . LYS A 1 86 ? 3.025 -9.349 -9.187 1.00 90.44 86 LYS A O 1
ATOM 712 N N . TYR A 1 87 ? 4.384 -7.968 -8.088 1.00 92.00 87 TYR A N 1
ATOM 713 C CA . TYR A 1 87 ? 3.390 -6.891 -7.945 1.00 92.00 87 TYR A CA 1
ATOM 714 C C . TYR A 1 87 ? 3.527 -5.816 -9.024 1.00 92.00 87 TYR A C 1
ATOM 716 O O . TYR A 1 87 ? 2.756 -4.860 -9.040 1.00 92.00 87 TYR A O 1
ATOM 724 N N . TYR A 1 88 ? 4.540 -5.929 -9.885 1.00 90.56 88 TYR A N 1
ATOM 725 C CA . TYR A 1 88 ? 4.872 -4.904 -10.859 1.00 90.56 88 TYR A CA 1
ATOM 726 C C . TYR A 1 88 ? 3.756 -4.703 -11.871 1.00 90.56 88 TYR A C 1
ATOM 728 O O . TYR A 1 88 ? 3.407 -3.558 -12.102 1.00 90.56 88 TYR A O 1
ATOM 736 N N . GLU A 1 89 ? 3.203 -5.774 -12.440 1.00 90.06 89 GLU A N 1
ATOM 737 C CA . GLU A 1 89 ? 2.186 -5.690 -13.498 1.00 90.06 89 GLU A CA 1
ATOM 738 C C . GLU A 1 89 ? 0.922 -4.995 -12.988 1.00 90.06 89 GLU A C 1
ATOM 740 O O . GLU A 1 89 ? 0.574 -3.927 -13.477 1.00 90.06 89 GLU A O 1
ATOM 745 N N . ILE A 1 90 ? 0.340 -5.496 -11.895 1.00 92.50 90 ILE A N 1
ATOM 746 C CA . ILE A 1 90 ? -0.866 -4.921 -11.275 1.00 92.50 90 ILE A CA 1
ATOM 747 C C . ILE A 1 90 ? -0.660 -3.453 -10.879 1.00 92.50 90 ILE A C 1
ATOM 749 O O . ILE A 1 90 ? -1.520 -2.607 -11.125 1.00 92.50 90 ILE A O 1
ATOM 753 N N . LEU A 1 91 ? 0.486 -3.118 -10.272 1.00 92.44 91 LEU A N 1
ATOM 754 C CA . LEU A 1 91 ? 0.786 -1.732 -9.907 1.00 92.44 91 LEU A CA 1
ATOM 755 C C . LEU A 1 91 ? 1.101 -0.864 -11.126 1.00 92.44 91 LEU A C 1
ATOM 757 O O . LEU A 1 91 ? 0.788 0.322 -11.106 1.00 92.44 91 LEU A O 1
ATOM 761 N N . ASN A 1 92 ? 1.723 -1.410 -12.169 1.00 91.12 92 ASN A N 1
ATOM 762 C CA . ASN A 1 92 ? 1.983 -0.685 -13.403 1.00 91.12 92 ASN A CA 1
ATOM 763 C C . ASN A 1 92 ? 0.664 -0.337 -14.082 1.00 91.12 92 ASN A C 1
ATOM 765 O O . ASN A 1 92 ? 0.450 0.829 -14.389 1.00 91.12 92 ASN A O 1
ATOM 769 N N . ASP A 1 93 ? -0.232 -1.305 -14.223 1.00 91.38 93 ASP A N 1
ATOM 770 C CA . ASP A 1 93 ? -1.534 -1.100 -14.84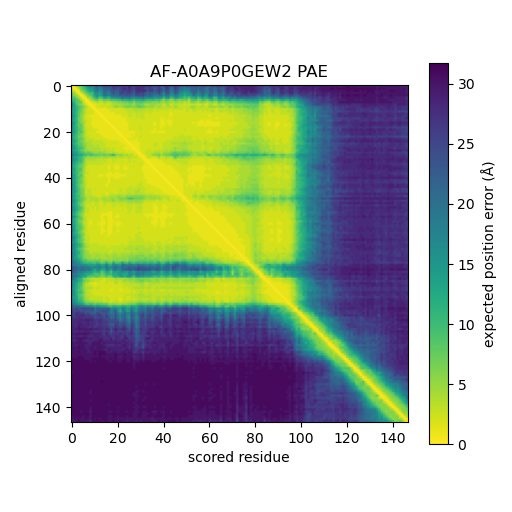2 1.00 91.38 93 ASP A CA 1
ATOM 771 C C . ASP A 1 93 ? -2.342 -0.079 -14.053 1.00 91.38 93 ASP A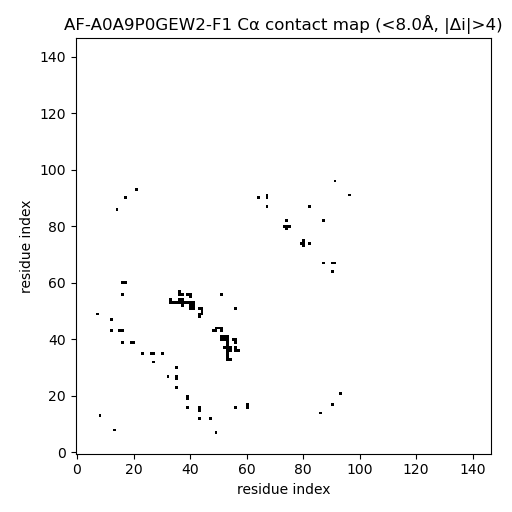 C 1
ATOM 773 O O . ASP A 1 93 ? -2.827 0.892 -14.616 1.00 91.38 93 ASP A O 1
ATOM 777 N N . PHE A 1 94 ? -2.400 -0.204 -12.730 1.00 90.00 94 PHE A N 1
ATOM 778 C CA . PHE A 1 94 ? -3.140 0.742 -11.905 1.00 90.00 94 PHE A CA 1
ATOM 779 C C . PHE A 1 94 ? -2.544 2.161 -11.876 1.00 90.00 94 PHE A C 1
ATOM 781 O O . PHE A 1 94 ? -3.277 3.149 -11.894 1.00 90.00 94 PHE A O 1
ATOM 788 N N . LEU A 1 95 ? -1.215 2.291 -11.785 1.00 87.19 95 LEU A N 1
ATOM 789 C CA . LEU A 1 95 ? -0.559 3.596 -11.649 1.00 87.19 95 LEU A CA 1
ATOM 790 C C . LEU A 1 95 ? -0.356 4.309 -12.994 1.00 87.19 95 LEU A C 1
ATOM 792 O O . LEU A 1 95 ? -0.235 5.536 -12.996 1.00 87.19 95 LEU A O 1
ATOM 796 N N . PHE A 1 96 ? -0.285 3.573 -14.111 1.00 79.88 96 PHE A N 1
ATOM 797 C CA . PHE A 1 96 ? -0.088 4.130 -15.458 1.00 79.88 96 PHE A CA 1
ATOM 798 C C . PHE A 1 96 ? -1.378 4.217 -16.262 1.00 79.88 96 PHE A C 1
ATOM 800 O O . PHE A 1 96 ? -1.546 5.213 -16.967 1.00 79.88 96 PHE A O 1
ATOM 807 N N . ASN A 1 97 ? -2.319 3.282 -16.100 1.00 67.50 97 ASN A N 1
ATOM 808 C CA . ASN A 1 97 ? -3.670 3.440 -16.637 1.00 67.50 97 ASN A CA 1
ATOM 809 C C . ASN A 1 97 ? -4.447 4.341 -15.680 1.00 67.50 97 ASN A C 1
ATOM 811 O O . ASN A 1 97 ? -5.304 3.922 -14.904 1.00 67.50 97 ASN A O 1
ATOM 815 N N . LYS A 1 98 ? -4.074 5.620 -15.697 1.00 59.91 98 LYS A N 1
ATOM 816 C CA . LYS A 1 98 ? -4.804 6.676 -15.013 1.00 59.91 98 LYS A CA 1
ATOM 817 C C . LYS A 1 98 ? -6.240 6.635 -15.556 1.00 59.91 98 LYS A C 1
ATOM 819 O O . LYS A 1 98 ? -6.394 6.808 -16.764 1.00 59.91 98 LYS A O 1
ATOM 824 N N . PRO A 1 99 ? -7.284 6.421 -14.734 1.00 55.88 99 PRO A N 1
ATOM 825 C CA . PRO A 1 99 ? -8.640 6.665 -15.205 1.00 55.88 99 PRO A CA 1
ATOM 826 C C . PRO A 1 99 ? -8.695 8.137 -15.622 1.00 55.88 99 PRO A C 1
ATOM 828 O O . PRO A 1 99 ? -8.246 8.996 -14.858 1.00 55.88 99 PRO A O 1
ATOM 831 N N . GLU A 1 100 ? -9.122 8.390 -16.859 1.00 51.69 100 GLU A N 1
ATOM 832 C CA . GLU A 1 100 ? -9.120 9.691 -17.531 1.00 51.69 100 GLU A CA 1
ATOM 833 C C . GLU A 1 100 ? -9.420 10.835 -16.559 1.00 51.69 100 GLU A C 1
ATOM 835 O O . GLU A 1 100 ? -10.529 10.983 -16.042 1.00 51.69 100 GLU A O 1
ATOM 840 N N . ILE A 1 101 ? -8.404 11.652 -16.281 1.00 53.53 101 ILE A N 1
ATOM 841 C CA . ILE A 1 101 ? -8.624 12.914 -15.587 1.00 53.53 101 ILE A CA 1
ATOM 842 C C . ILE A 1 101 ? -9.127 13.875 -16.650 1.00 53.53 101 ILE A C 1
ATOM 844 O O . ILE A 1 101 ? -8.331 14.443 -17.396 1.00 53.53 101 ILE A O 1
ATOM 848 N N . ILE A 1 102 ? -10.442 14.061 -16.710 1.00 59.22 102 ILE A N 1
ATOM 849 C CA . ILE A 1 102 ? -11.017 15.246 -17.341 1.00 59.22 102 ILE A CA 1
ATOM 850 C C . ILE A 1 102 ? -10.518 16.420 -16.499 1.00 59.22 102 ILE A C 1
ATOM 852 O O . ILE A 1 102 ? -10.915 16.576 -15.344 1.00 59.22 102 ILE A O 1
ATOM 856 N N . ALA A 1 103 ? -9.560 17.183 -17.025 1.00 56.94 103 ALA A N 1
ATOM 857 C CA . ALA A 1 103 ? -9.051 18.359 -16.337 1.00 56.94 103 ALA A CA 1
ATOM 858 C C . ALA A 1 103 ? -10.231 19.313 -16.075 1.00 56.94 103 ALA A C 1
ATOM 860 O O . ALA A 1 103 ? -10.880 19.718 -17.043 1.00 56.94 103 ALA A O 1
ATOM 861 N N . PRO A 1 104 ? -10.550 19.686 -14.820 1.00 57.56 104 PRO A N 1
ATOM 862 C CA . PRO A 1 104 ? -11.459 20.799 -14.605 1.00 57.56 104 PRO A CA 1
ATOM 863 C C . PRO A 1 104 ? -10.834 22.044 -15.246 1.00 57.56 104 PRO A C 1
ATOM 865 O O . PRO A 1 104 ? -9.669 22.374 -15.009 1.00 57.56 104 PRO A O 1
ATOM 868 N N . ALA A 1 105 ? -11.604 22.651 -16.142 1.00 59.78 105 ALA A N 1
ATOM 869 C CA . ALA A 1 105 ? -11.168 23.674 -17.072 1.00 59.78 105 ALA A CA 1
ATOM 870 C C . ALA A 1 105 ? -10.626 24.942 -16.382 1.00 59.78 105 ALA A C 1
ATOM 872 O O . ALA A 1 105 ? -11.195 25.441 -15.417 1.00 59.78 105 ALA A O 1
ATOM 873 N N . ILE A 1 106 ? -9.519 25.436 -16.948 1.00 59.34 106 ILE A N 1
ATOM 874 C CA . ILE A 1 106 ? -9.076 26.830 -17.120 1.00 59.34 106 ILE A CA 1
ATOM 875 C C . ILE A 1 106 ? -9.469 27.817 -16.003 1.00 59.34 106 ILE A C 1
ATOM 877 O O . ILE A 1 106 ? -10.552 28.398 -16.000 1.00 59.34 106 ILE A O 1
ATOM 881 N N . CYS A 1 107 ? -8.509 28.138 -15.132 1.00 51.47 107 CYS A N 1
ATOM 882 C CA . CYS A 1 107 ? -8.553 29.373 -14.353 1.00 51.47 107 CYS A CA 1
ATOM 883 C C . CYS A 1 107 ? -8.175 30.558 -15.259 1.00 51.47 107 CYS A C 1
ATOM 885 O O . CYS A 1 107 ? -6.994 30.800 -15.503 1.00 51.47 107 CYS A O 1
ATOM 887 N N . SER A 1 108 ? -9.165 31.312 -15.744 1.00 61.56 108 SER A N 1
ATOM 888 C CA . 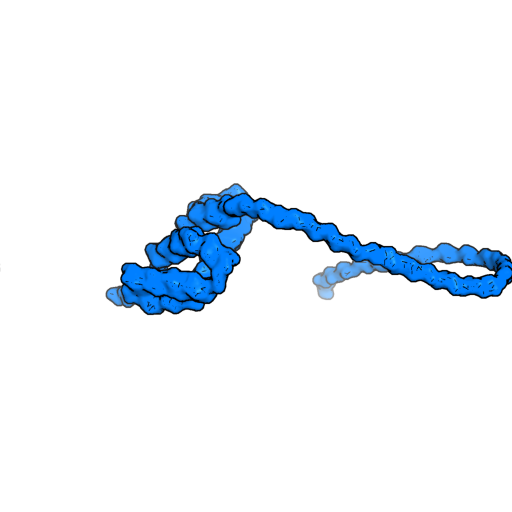SER A 1 108 ? -8.938 32.684 -16.212 1.00 61.56 108 SER A CA 1
ATOM 889 C C . SER A 1 108 ? -8.966 33.610 -15.000 1.00 61.56 108 SER A C 1
ATOM 891 O O . SER A 1 108 ? -10.008 34.159 -14.647 1.00 61.56 108 SER A O 1
ATOM 893 N N . SER A 1 109 ? -7.830 33.772 -14.321 1.00 62.38 109 SER A N 1
ATOM 894 C CA . SER A 1 109 ? -7.697 34.848 -13.338 1.00 62.38 109 SER A CA 1
ATOM 895 C C . SER A 1 109 ? -7.445 36.156 -14.084 1.00 62.38 109 SER A C 1
ATOM 897 O O . SER A 1 109 ? -6.298 36.534 -14.317 1.00 62.38 109 SER A O 1
ATOM 899 N N . SER A 1 110 ? -8.521 36.863 -14.428 1.00 65.75 110 SER A N 1
ATOM 900 C CA . SER A 1 110 ? -8.499 38.235 -14.944 1.00 65.75 110 SER A CA 1
ATOM 901 C C . SER A 1 110 ? -8.071 39.218 -13.847 1.00 65.75 110 SER A C 1
ATOM 903 O O . SER A 1 110 ? -8.872 40.003 -13.350 1.00 65.75 110 SER A O 1
ATOM 905 N N . LYS A 1 111 ? -6.811 39.166 -13.411 1.00 62.72 111 LYS A N 1
ATOM 906 C CA . LYS A 1 111 ? -6.209 40.241 -12.616 1.00 62.72 111 LYS A CA 1
ATOM 907 C C . LYS A 1 111 ? -5.208 40.949 -13.508 1.00 62.72 111 LYS A C 1
ATOM 909 O O . LYS A 1 111 ? -4.109 40.457 -13.740 1.00 62.72 111 LYS A O 1
ATOM 914 N N . GLY A 1 112 ? -5.683 42.054 -14.082 1.00 63.31 112 GLY A N 1
ATOM 915 C CA . GLY A 1 112 ? -4.924 42.919 -14.970 1.00 63.31 112 GLY A CA 1
ATOM 916 C C . GLY A 1 112 ? -3.631 43.388 -14.314 1.00 63.31 112 GLY A C 1
ATOM 917 O O . GLY A 1 112 ? -3.595 43.721 -13.130 1.00 63.31 112 GLY A O 1
ATOM 918 N N . LEU A 1 113 ? -2.569 43.381 -15.112 1.00 66.62 113 LEU A N 1
ATOM 919 C CA . LEU A 1 113 ? -1.276 43.948 -14.772 1.00 66.62 113 LEU A CA 1
ATOM 920 C C . LEU A 1 113 ? -1.444 45.470 -14.630 1.00 66.62 113 LEU A C 1
ATOM 922 O O . LEU A 1 113 ? -1.664 46.157 -15.626 1.00 66.62 113 LEU A O 1
ATOM 926 N N . LEU A 1 114 ? -1.376 46.000 -13.408 1.00 66.69 114 LEU A N 1
ATOM 927 C CA . LEU A 1 114 ? -1.296 47.444 -13.194 1.00 66.69 114 LEU A CA 1
ATOM 928 C C . LEU A 1 114 ? 0.162 47.872 -13.376 1.00 66.69 114 LEU A C 1
ATOM 930 O O . LEU A 1 114 ? 1.023 47.550 -12.559 1.00 66.69 114 LEU A O 1
ATOM 934 N N . ILE A 1 115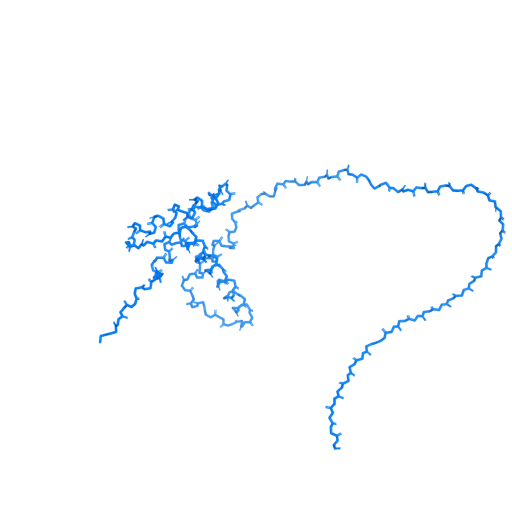 ? 0.433 48.559 -14.484 1.00 63.53 115 ILE A N 1
ATOM 935 C CA . ILE A 1 115 ? 1.703 49.240 -14.736 1.00 63.53 115 ILE A CA 1
ATOM 936 C C . ILE A 1 115 ? 1.579 50.612 -14.079 1.00 63.53 115 ILE A C 1
ATOM 938 O O . ILE A 1 115 ? 0.802 51.448 -14.542 1.00 63.53 115 ILE A O 1
ATOM 942 N N . ASN A 1 116 ? 2.313 50.837 -12.992 1.00 60.31 116 ASN A N 1
ATOM 943 C CA . ASN A 1 116 ? 2.429 52.169 -12.413 1.00 60.31 116 ASN A CA 1
ATOM 944 C C . ASN A 1 116 ? 3.113 53.082 -13.438 1.00 60.31 116 ASN A C 1
ATOM 946 O O . ASN A 1 116 ? 4.286 52.885 -13.756 1.00 60.31 116 ASN A O 1
ATOM 950 N N . LYS A 1 117 ? 2.379 54.070 -13.955 1.00 56.38 117 LYS A N 1
ATOM 951 C CA . LYS A 1 117 ? 2.980 55.262 -14.550 1.00 56.38 117 LYS A CA 1
ATOM 952 C C . LYS A 1 117 ? 3.331 56.205 -13.404 1.00 56.38 117 LYS A C 1
ATOM 954 O O . LYS A 1 117 ? 2.435 56.629 -12.680 1.00 56.38 117 LYS A O 1
ATOM 959 N N . CYS A 1 118 ? 4.619 56.464 -13.213 1.00 44.66 118 CYS A N 1
ATOM 960 C CA . CYS A 1 118 ? 5.063 57.633 -12.467 1.00 44.66 118 CYS A CA 1
ATOM 961 C C . CYS A 1 118 ? 5.234 58.757 -13.487 1.00 44.66 118 CYS A C 1
ATOM 963 O O . CYS A 1 118 ? 6.116 58.667 -14.340 1.00 44.66 118 CYS A O 1
ATOM 965 N N . ASP A 1 119 ? 4.358 59.753 -13.413 1.00 49.47 119 ASP A N 1
ATOM 966 C CA . ASP A 1 119 ? 4.521 61.034 -14.087 1.00 49.47 119 ASP A CA 1
ATOM 967 C C . ASP A 1 119 ? 5.165 61.993 -13.070 1.00 49.47 119 ASP A C 1
ATOM 969 O O . ASP A 1 119 ? 4.544 62.330 -12.062 1.00 49.47 119 ASP A O 1
ATOM 973 N N . ASP A 1 120 ? 6.413 62.394 -13.319 1.00 52.84 120 ASP A N 1
ATOM 974 C CA . ASP A 1 120 ? 7.035 63.578 -12.720 1.00 52.84 120 ASP A CA 1
ATOM 975 C C . ASP A 1 120 ? 7.179 64.614 -13.847 1.00 52.84 120 ASP A C 1
ATOM 977 O O . ASP A 1 120 ? 7.852 64.368 -14.851 1.00 52.84 120 ASP A O 1
ATOM 981 N N . GLU A 1 121 ? 6.499 65.752 -13.704 1.00 45.50 121 GLU A N 1
ATOM 982 C CA . GLU A 1 121 ? 6.490 66.848 -14.677 1.00 45.50 121 GLU A CA 1
ATOM 983 C C . GLU A 1 121 ? 7.773 67.701 -14.591 1.00 45.50 121 GLU A C 1
ATOM 985 O O . GLU A 1 121 ? 8.055 68.337 -13.577 1.00 45.50 121 GLU A O 1
ATOM 990 N N . GLU A 1 122 ? 8.485 67.703 -15.724 1.00 42.06 122 GLU A N 1
ATOM 991 C CA . GLU A 1 122 ? 9.116 68.833 -16.431 1.00 42.06 122 GLU A CA 1
ATOM 992 C C . GLU A 1 122 ? 10.235 69.662 -15.765 1.00 42.06 122 GLU A C 1
ATOM 994 O O . GLU A 1 122 ? 10.003 70.522 -14.919 1.00 42.06 122 GLU A O 1
ATOM 999 N N . ALA A 1 123 ? 11.455 69.537 -16.315 1.00 38.25 123 ALA A N 1
ATOM 1000 C CA . ALA A 1 123 ? 12.059 70.619 -17.113 1.00 38.25 123 ALA A CA 1
ATOM 1001 C C . ALA A 1 123 ? 13.415 70.225 -17.752 1.00 38.25 123 ALA A C 1
ATOM 1003 O O . ALA A 1 123 ? 14.411 69.999 -17.073 1.00 38.25 123 ALA A O 1
ATOM 1004 N N . SER A 1 124 ? 13.436 70.266 -19.089 1.00 35.72 124 SER A N 1
ATOM 1005 C CA . SER A 1 124 ? 14.483 70.834 -19.962 1.00 35.72 124 SER A CA 1
ATOM 1006 C C . SER A 1 124 ? 15.964 70.403 -19.831 1.00 35.72 124 SER A C 1
ATOM 1008 O O . SER A 1 124 ? 16.722 70.910 -19.011 1.00 35.72 124 SER A O 1
ATOM 1010 N N . GLY A 1 125 ? 16.430 69.654 -20.842 1.00 38.03 125 GLY A N 1
ATOM 1011 C CA . GLY A 1 125 ? 17.569 70.120 -21.648 1.00 38.03 125 GLY A CA 1
ATOM 1012 C C . GLY A 1 125 ? 18.957 69.484 -21.458 1.00 38.03 125 GLY A C 1
ATOM 1013 O O . GLY A 1 125 ? 19.767 69.966 -20.679 1.00 38.03 125 GLY A O 1
ATOM 1014 N N . SER A 1 126 ? 19.284 68.590 -22.400 1.00 38.94 126 SER A N 1
ATOM 1015 C CA . SER A 1 126 ? 20.601 68.400 -23.052 1.00 38.94 126 SER A CA 1
ATOM 1016 C C . SER A 1 126 ? 21.645 67.409 -22.496 1.00 38.94 126 SER A C 1
ATOM 1018 O O . SER A 1 126 ? 22.318 67.645 -21.504 1.00 38.94 126 SER A O 1
ATOM 1020 N N . GLN A 1 127 ? 21.905 66.422 -23.368 1.00 37.41 127 GLN A N 1
ATOM 1021 C CA . GLN A 1 127 ? 23.211 65.903 -23.816 1.00 37.41 127 GLN A CA 1
ATOM 1022 C C . GLN A 1 127 ? 23.956 64.819 -23.002 1.00 37.41 127 GLN A C 1
ATOM 1024 O O . GLN A 1 127 ? 24.582 65.065 -21.982 1.00 37.41 127 GLN A O 1
ATOM 1029 N N . THR A 1 128 ? 23.945 63.617 -23.606 1.00 41.81 128 THR A N 1
ATOM 1030 C CA . THR A 1 128 ? 25.067 62.684 -23.879 1.00 41.81 128 THR A CA 1
ATOM 1031 C C . THR A 1 128 ? 26.185 62.510 -22.851 1.00 41.81 128 THR A C 1
ATOM 1033 O O . THR A 1 128 ? 26.986 63.416 -22.685 1.00 41.81 128 THR A O 1
ATOM 1036 N N . VAL A 1 129 ? 26.414 61.256 -22.429 1.00 41.25 129 VAL A N 1
ATOM 1037 C CA . VAL A 1 129 ? 27.708 60.567 -22.632 1.00 41.25 129 VAL A CA 1
ATOM 1038 C C . VAL A 1 129 ? 27.539 59.039 -22.642 1.00 41.25 129 VAL A C 1
ATOM 1040 O O . VAL A 1 129 ? 26.957 58.443 -21.741 1.00 41.25 129 VAL A O 1
ATOM 1043 N N . ASN A 1 130 ? 28.079 58.417 -23.690 1.00 47.56 130 ASN A N 1
ATOM 1044 C CA . ASN A 1 130 ? 28.384 56.989 -23.770 1.00 47.56 130 ASN A CA 1
ATOM 1045 C C . ASN A 1 130 ? 29.492 56.623 -22.774 1.00 47.56 130 ASN A C 1
ATOM 1047 O O . ASN A 1 130 ? 30.443 57.388 -22.668 1.00 47.56 130 ASN A O 1
ATOM 1051 N N . THR A 1 131 ? 29.479 55.395 -22.247 1.00 46.88 131 THR A N 1
ATOM 1052 C CA . THR A 1 131 ? 30.626 54.469 -22.345 1.00 46.88 131 THR A CA 1
ATOM 1053 C C . THR A 1 131 ? 30.192 53.028 -22.056 1.00 46.88 131 THR A C 1
ATOM 1055 O O . THR A 1 131 ? 29.611 52.709 -21.023 1.00 46.88 131 THR A O 1
ATOM 1058 N N . ASN A 1 132 ? 30.500 52.147 -23.010 1.00 50.00 132 ASN A N 1
ATOM 1059 C CA . ASN A 1 132 ? 30.558 50.696 -22.839 1.00 50.00 132 ASN A CA 1
ATOM 1060 C C . ASN A 1 132 ? 31.425 50.320 -21.629 1.00 50.00 132 ASN A C 1
ATOM 1062 O O . ASN A 1 132 ? 32.379 51.039 -21.351 1.00 50.00 132 ASN A O 1
ATOM 1066 N N . LEU A 1 133 ? 31.184 49.148 -21.031 1.00 46.91 133 LEU A N 1
ATOM 1067 C CA . LEU A 1 133 ? 32.216 48.128 -20.771 1.00 46.91 133 LEU A CA 1
ATOM 1068 C C . LEU A 1 133 ? 31.582 46.857 -20.174 1.00 46.91 133 LEU A 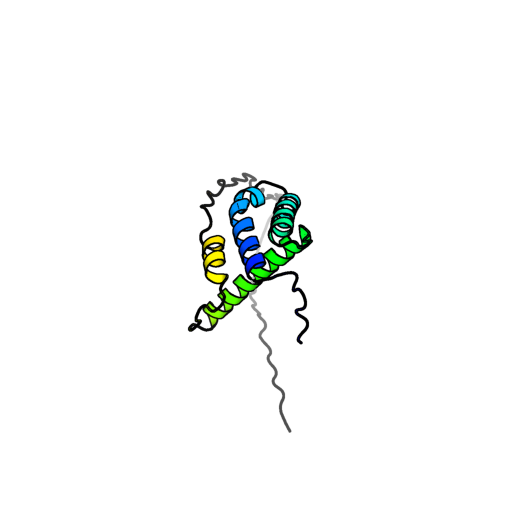C 1
ATOM 1070 O O . LEU A 1 133 ? 30.971 46.867 -19.110 1.00 46.91 133 LEU A O 1
ATOM 1074 N N . ALA A 1 134 ? 31.742 45.757 -20.909 1.00 49.34 134 ALA A N 1
ATOM 1075 C CA . ALA A 1 134 ? 31.428 44.392 -20.509 1.00 49.34 134 ALA A CA 1
ATOM 1076 C C . ALA A 1 134 ? 32.415 43.877 -19.455 1.00 49.34 134 ALA A C 1
ATOM 1078 O O . ALA A 1 134 ? 33.585 44.212 -19.560 1.00 49.34 134 ALA A O 1
ATOM 1079 N N . PHE A 1 135 ? 31.991 42.987 -18.549 1.00 42.31 135 PHE A N 1
ATOM 1080 C CA . PHE A 1 135 ? 32.860 41.963 -17.946 1.00 42.31 135 PHE A CA 1
ATOM 1081 C C . PHE A 1 135 ? 32.021 40.841 -17.304 1.00 42.31 135 PHE A C 1
ATOM 1083 O O . PHE A 1 135 ? 31.283 41.061 -16.347 1.00 42.31 135 PHE A O 1
ATOM 1090 N N . SER A 1 136 ? 32.165 39.622 -17.828 1.00 54.16 136 SER A N 1
ATOM 1091 C CA . SER A 1 136 ? 31.784 38.361 -17.171 1.00 54.16 136 SER A CA 1
ATOM 1092 C C . SER A 1 136 ? 32.971 37.837 -16.351 1.00 54.16 136 SER A C 1
ATOM 1094 O O . SER A 1 136 ? 34.109 38.092 -16.755 1.00 54.16 136 SER A O 1
ATOM 1096 N N . PRO A 1 137 ? 32.766 37.007 -15.309 1.00 51.81 137 PRO A N 1
ATOM 1097 C CA . PRO A 1 137 ? 33.835 36.135 -14.838 1.00 51.81 137 PRO A CA 1
ATOM 1098 C C . PRO A 1 137 ? 33.523 34.634 -14.904 1.00 51.81 137 PRO A C 1
ATOM 1100 O O . PRO A 1 137 ? 32.384 34.174 -14.948 1.00 51.81 137 PRO A O 1
ATOM 1103 N N . LEU A 1 138 ? 34.644 33.921 -14.948 1.00 39.41 138 LEU A N 1
ATOM 1104 C CA . LEU A 1 138 ? 34.954 32.610 -15.498 1.00 39.41 138 LEU A CA 1
ATOM 1105 C C . LEU A 1 138 ? 35.096 31.541 -14.397 1.00 39.41 138 LEU A C 1
ATOM 1107 O O . LEU A 1 138 ? 35.322 31.842 -13.228 1.00 39.41 138 LEU A O 1
ATOM 1111 N N . VAL A 1 139 ? 34.996 30.285 -14.829 1.00 51.62 139 VAL A N 1
ATOM 1112 C CA . VAL A 1 139 ? 35.165 29.022 -14.092 1.00 51.62 139 VAL A CA 1
ATOM 1113 C C . VAL A 1 139 ? 36.500 28.929 -13.334 1.00 51.62 139 VAL A C 1
ATOM 1115 O O . VAL A 1 139 ? 37.500 29.490 -13.775 1.00 51.62 139 VAL A O 1
ATOM 1118 N N . SER A 1 140 ? 36.566 28.115 -12.271 1.00 46.69 140 SER A N 1
ATOM 1119 C CA . SER A 1 140 ? 37.854 27.633 -11.755 1.00 46.69 140 SER A CA 1
ATOM 1120 C C . SER A 1 140 ? 37.766 26.201 -11.216 1.00 46.69 140 SER A C 1
ATOM 1122 O O . SER A 1 140 ? 37.074 25.912 -10.241 1.00 46.69 140 SER A O 1
ATOM 1124 N N . SER A 1 141 ? 38.471 25.299 -11.897 1.00 47.25 141 SER A N 1
ATOM 1125 C CA . SER A 1 141 ? 38.787 23.925 -11.503 1.00 47.25 141 SER A CA 1
ATOM 1126 C C . SER A 1 141 ? 40.254 23.867 -11.078 1.00 47.25 141 SER A C 1
ATOM 1128 O O . SER A 1 141 ? 41.103 24.334 -11.835 1.00 47.25 141 SER A O 1
ATOM 1130 N N . MET A 1 142 ? 40.583 23.244 -9.940 1.00 51.12 142 MET A N 1
ATOM 1131 C CA . MET A 1 142 ? 41.983 23.009 -9.563 1.00 51.12 142 MET A CA 1
ATOM 1132 C C . MET A 1 142 ? 42.210 21.570 -9.082 1.00 51.12 142 MET A C 1
ATOM 1134 O O . MET A 1 142 ? 41.735 21.141 -8.033 1.00 51.12 142 MET A O 1
ATOM 1138 N N . THR A 1 143 ? 42.958 20.827 -9.894 1.00 52.59 143 THR A N 1
ATOM 1139 C CA . THR A 1 143 ? 43.544 19.508 -9.631 1.00 52.59 143 THR A CA 1
ATOM 1140 C C . THR A 1 143 ? 44.791 19.617 -8.749 1.00 52.59 143 THR A C 1
ATOM 1142 O O . THR A 1 143 ? 45.602 20.520 -8.937 1.00 52.59 143 THR A O 1
ATOM 1145 N N . ARG A 1 144 ? 45.012 18.646 -7.850 1.00 47.88 144 ARG A N 1
ATOM 1146 C CA . ARG A 1 144 ? 46.237 18.510 -7.037 1.00 47.88 144 ARG A CA 1
ATOM 1147 C C . ARG A 1 144 ? 46.908 17.164 -7.307 1.00 47.88 144 ARG A C 1
ATOM 1149 O O . ARG A 1 144 ? 46.308 16.136 -6.994 1.00 47.88 144 ARG A O 1
ATOM 1156 N N . LYS A 1 145 ? 48.160 17.142 -7.795 1.00 46.28 145 LYS A N 1
ATOM 1157 C CA . LYS A 1 145 ? 49.049 15.977 -7.610 1.00 46.28 145 LYS A CA 1
ATOM 1158 C C . LYS A 1 145 ? 50.549 16.259 -7.812 1.00 46.28 145 LYS A C 1
ATOM 1160 O O . LYS A 1 145 ? 50.939 16.695 -8.885 1.00 46.28 145 LYS A O 1
ATOM 1165 N N . LYS A 1 146 ? 51.315 15.774 -6.816 1.00 43.00 146 LYS A N 1
ATOM 1166 C CA . LYS A 1 146 ? 52.743 15.369 -6.791 1.00 43.00 146 LYS A CA 1
ATOM 1167 C C . LYS A 1 146 ? 53.776 16.506 -6.929 1.00 43.00 146 LYS A C 1
ATOM 1169 O O . LYS A 1 146 ? 53.544 17.456 -7.651 1.00 43.00 146 LYS A O 1
ATOM 1174 N N . ARG A 1 147 ? 54.920 16.449 -6.248 1.00 47.81 147 ARG A N 1
ATOM 1175 C CA . ARG A 1 147 ? 55.693 15.288 -5.790 1.00 47.81 147 ARG A CA 1
ATOM 1176 C C . ARG A 1 147 ? 56.563 15.668 -4.597 1.00 47.81 147 ARG A C 1
ATOM 1178 O O . ARG A 1 147 ? 56.899 16.865 -4.510 1.00 47.81 147 ARG A O 1
#

Secondary structure (DSSP, 8-state):
-------SS-HHHHHHHHHHHHHTHHHHHHS-HHHHHHHHHHHHHHHHT----HHHHHHHHHHHHHHHHHHHHHHHHHS------TTHHHHHHHHHS-----PPP------------------------------------------

pLDDT: mean 75.43, std 20.75, range [35.34, 96.94]

Mean predicted aligned error: 16.51 Å

Radius of gyration: 30.43 Å; Cα contacts (8 Å, |Δi|>4): 61; chains: 1; bounding box: 69×97×38 Å

Nearest PDB structures (foldseek):
  5jdk-assembly1_A  TM=6.762E-01  e=4.242E-01  Schizosaccharomyces pombe 972h-
  5b7j-assembly1_A  TM=6.153E-01  e=2.570E-01  Schizosaccharomyces pombe 972h-